Protein AF-A0A251YAV4-F1 (afdb_monomer_lite)

Radius of gyration: 19.39 Å; chains: 1; bounding box: 43×72×37 Å

Foldseek 3Di:
DDDPDPDDPPPPPPPPPPPPPFLFDDPLDDDQVLAFLQGWKWAFPAPPDPDGIKTKGAAPDPPPQDRQKIKIADLDQDQDDDPDPDPDGDNIDIHGADDPRGGIVVSVCCVRRVIRMDRDQVNLVVRLVVSLVSQQVVLVPDDPVRQVVQCVVQVDRRQRPSVQSNDGRNDHHDD

Secondary structure (DSSP, 8-state):
------PPP--------------B--TTSPPGGGS-SSEEEEEE--TT-S--EEEEEE-S--TTT-TTEEEEE-SSS----SS-TT----SS-EEE---TTB--HHHHHHHHHTEEEE-SHHHHHHHHHHHHHHHHHHHHHS-HHHHHHHHHHSSSSS-TGGGGT-S-TTPPPP-

pLDDT: mean 72.17, std 20.24, range [29.22, 97.88]

Sequence (175 aa):
MMRLWRRRPRIHVEVEPYALRSFLRNPAVPPYEDWLPAGIAGRIRLPGYPHPFVMARRMYGDDELGPDAYRLMLPEHELRYGDGEDEWMVSMPESSCQPGPEGSLVDVVTTALDVRWDASPEAWEEARAWFVRQSDRSWERLTRWERLSFGSISGRQRKGSVAFFDVGPFEEPFA

Structure (mmCIF, N/CA/C/O backbone):
data_AF-A0A251YAV4-F1
#
_entry.id   AF-A0A251YAV4-F1
#
loop_
_atom_site.group_PDB
_atom_site.id
_atom_site.type_symbol
_atom_site.label_atom_id
_atom_site.label_alt_id
_atom_site.label_comp_id
_atom_site.label_asym_id
_atom_site.label_entity_id
_atom_site.label_seq_id
_atom_site.pdbx_PDB_ins_code
_atom_site.Cartn_x
_atom_site.Cartn_y
_atom_site.Cartn_z
_atom_site.occupancy
_atom_site.B_iso_or_equiv
_atom_site.auth_seq_id
_atom_site.auth_comp_id
_atom_site.auth_asym_id
_atom_site.auth_atom_id
_atom_site.pdbx_PDB_model_num
ATOM 1 N N . MET A 1 1 ? 22.373 -57.425 -3.566 1.00 38.25 1 MET A N 1
ATOM 2 C CA . MET A 1 1 ? 20.952 -57.188 -3.228 1.00 38.25 1 MET A CA 1
ATOM 3 C C . MET A 1 1 ? 20.709 -55.674 -3.243 1.00 38.25 1 MET A C 1
ATOM 5 O O . MET A 1 1 ? 20.975 -55.008 -2.253 1.00 38.25 1 MET A O 1
ATOM 9 N N . MET A 1 2 ? 20.338 -55.106 -4.398 1.00 35.66 2 MET A N 1
ATOM 10 C CA . MET A 1 2 ? 20.068 -53.666 -4.554 1.00 35.66 2 MET A CA 1
ATOM 11 C C . MET A 1 2 ? 18.639 -53.372 -4.088 1.00 35.66 2 MET A C 1
ATOM 13 O O . MET A 1 2 ? 17.686 -53.917 -4.641 1.00 35.66 2 MET A O 1
ATOM 17 N N . ARG A 1 3 ? 18.478 -52.533 -3.058 1.00 39.59 3 ARG A N 1
ATOM 18 C CA . ARG A 1 3 ? 17.161 -52.037 -2.639 1.00 39.59 3 ARG A CA 1
ATOM 19 C C . ARG A 1 3 ? 16.674 -51.024 -3.675 1.00 39.59 3 ARG A C 1
ATOM 21 O O . ARG A 1 3 ? 17.207 -49.923 -3.767 1.00 39.59 3 ARG A O 1
ATOM 28 N N . LEU A 1 4 ? 15.672 -51.425 -4.456 1.00 41.34 4 LEU A N 1
ATOM 29 C CA . LEU A 1 4 ? 14.875 -50.543 -5.304 1.00 41.34 4 LEU A CA 1
ATOM 30 C C . LEU A 1 4 ? 14.294 -49.419 -4.442 1.00 41.34 4 LEU A C 1
ATOM 32 O O . LEU A 1 4 ? 13.457 -49.655 -3.569 1.00 41.34 4 LEU A O 1
ATOM 36 N N . TRP A 1 5 ? 14.758 -48.197 -4.687 1.00 38.50 5 TRP A N 1
ATOM 37 C CA . TRP A 1 5 ? 14.144 -46.988 -4.163 1.00 38.50 5 TRP A CA 1
ATOM 38 C C . TRP A 1 5 ? 12.704 -46.946 -4.673 1.00 38.50 5 TRP A C 1
ATOM 40 O O . TRP A 1 5 ? 12.468 -46.789 -5.872 1.00 38.50 5 TRP A O 1
ATOM 50 N N . ARG A 1 6 ? 11.730 -47.130 -3.776 1.00 41.44 6 ARG A N 1
ATOM 51 C CA . ARG A 1 6 ? 10.321 -46.893 -4.096 1.00 41.44 6 ARG A CA 1
ATOM 52 C C . ARG A 1 6 ? 10.194 -45.425 -4.501 1.00 41.44 6 ARG A C 1
ATOM 54 O O . ARG A 1 6 ? 10.296 -44.543 -3.651 1.00 41.44 6 ARG A O 1
ATOM 61 N N . ARG A 1 7 ? 10.010 -45.164 -5.801 1.00 42.16 7 ARG A N 1
ATOM 62 C CA . ARG A 1 7 ? 9.599 -43.850 -6.307 1.00 42.16 7 ARG A CA 1
ATOM 63 C C . ARG A 1 7 ? 8.339 -43.451 -5.540 1.00 42.16 7 ARG A C 1
ATOM 65 O O . ARG A 1 7 ? 7.349 -44.180 -5.587 1.00 42.16 7 ARG A O 1
ATOM 72 N N . ARG A 1 8 ? 8.392 -42.333 -4.808 1.00 35.25 8 ARG A N 1
ATOM 73 C CA . ARG A 1 8 ? 7.179 -41.715 -4.261 1.00 35.25 8 ARG A CA 1
ATOM 74 C C . ARG A 1 8 ? 6.210 -41.476 -5.429 1.00 35.25 8 ARG A C 1
ATOM 76 O O . ARG A 1 8 ? 6.686 -41.105 -6.508 1.00 35.25 8 ARG A O 1
ATOM 83 N N . PRO A 1 9 ? 4.899 -41.708 -5.257 1.00 33.09 9 PRO A N 1
ATOM 84 C CA . PRO A 1 9 ? 3.924 -41.355 -6.278 1.00 33.09 9 PRO A CA 1
ATOM 85 C C . PRO A 1 9 ? 4.118 -39.884 -6.641 1.00 33.09 9 PRO A C 1
ATOM 87 O O . PRO A 1 9 ? 4.306 -39.054 -5.748 1.00 33.09 9 PRO A O 1
ATOM 90 N N . ARG A 1 10 ? 4.107 -39.558 -7.937 1.00 37.19 10 ARG A N 1
ATOM 91 C CA . ARG A 1 10 ? 3.925 -38.167 -8.351 1.00 37.19 10 ARG A CA 1
ATOM 92 C C . ARG A 1 10 ? 2.551 -37.766 -7.835 1.00 37.19 10 ARG A C 1
ATOM 94 O O . ARG A 1 10 ? 1.549 -38.263 -8.338 1.00 37.19 10 ARG A O 1
ATOM 101 N N . ILE A 1 11 ? 2.522 -36.935 -6.801 1.00 32.69 11 ILE A N 1
ATOM 102 C CA . ILE A 1 11 ? 1.314 -36.210 -6.440 1.00 32.69 11 ILE A CA 1
ATOM 103 C C . ILE A 1 11 ? 1.080 -35.288 -7.633 1.00 32.69 11 ILE A C 1
ATOM 105 O O . ILE A 1 11 ? 1.848 -34.351 -7.851 1.00 32.69 11 ILE A O 1
ATOM 109 N N . HIS A 1 12 ? 0.098 -35.622 -8.466 1.00 29.22 12 HIS A N 1
ATOM 110 C CA . HIS A 1 12 ? -0.512 -34.616 -9.314 1.00 29.22 12 HIS A CA 1
ATOM 111 C C . HIS A 1 12 ? -1.176 -33.649 -8.346 1.00 29.22 12 HIS A C 1
ATOM 113 O O . HIS A 1 12 ? -2.213 -33.958 -7.768 1.00 29.22 12 HIS A O 1
ATOM 119 N N . VAL A 1 13 ? -0.508 -32.528 -8.090 1.00 36.81 13 VAL A N 1
ATOM 120 C CA . VAL A 1 13 ? -1.186 -31.368 -7.535 1.00 36.81 13 VAL A CA 1
ATOM 121 C C . VAL A 1 13 ? -2.044 -30.873 -8.690 1.00 36.81 13 VAL A C 1
ATOM 123 O O . VAL A 1 13 ? -1.568 -30.150 -9.563 1.00 36.81 13 VAL A O 1
ATOM 126 N N . GLU A 1 14 ? -3.280 -31.361 -8.765 1.00 35.28 14 GLU A N 1
ATOM 127 C CA . GLU A 1 14 ? -4.336 -30.546 -9.343 1.00 35.28 14 GLU A CA 1
ATOM 128 C C . GLU A 1 14 ? -4.386 -29.315 -8.447 1.00 35.28 14 GLU A C 1
ATOM 130 O O . GLU A 1 14 ? -4.906 -29.349 -7.334 1.00 35.28 14 GLU A O 1
ATOM 135 N N . VAL A 1 15 ? -3.711 -28.253 -8.885 1.00 40.09 15 VAL A N 1
ATOM 136 C CA . VAL A 1 15 ? -4.020 -26.921 -8.394 1.00 40.09 15 VAL A CA 1
ATOM 137 C C . VAL A 1 15 ? -5.432 -26.704 -8.907 1.00 40.09 15 VAL A C 1
ATOM 139 O O . VAL A 1 15 ? -5.613 -26.313 -10.059 1.00 40.09 15 VAL A O 1
ATOM 142 N N . GLU A 1 16 ? -6.442 -27.060 -8.109 1.00 35.78 16 GLU A N 1
ATOM 143 C CA . GLU A 1 16 ? -7.743 -26.443 -8.307 1.00 35.78 16 GLU A CA 1
ATOM 144 C C . GLU A 1 16 ? -7.447 -24.942 -8.356 1.00 35.78 16 GLU A C 1
ATOM 146 O O . GLU A 1 16 ? -6.808 -24.434 -7.425 1.00 35.78 16 GLU A O 1
ATOM 151 N N . PRO A 1 17 ? -7.765 -24.243 -9.462 1.00 40.62 17 PRO A N 1
ATOM 152 C CA . PRO A 1 17 ? -7.580 -22.807 -9.502 1.00 40.62 17 PRO A CA 1
ATOM 153 C C . PRO A 1 17 ? -8.376 -22.290 -8.319 1.00 40.62 17 PRO A C 1
ATOM 155 O O . PRO A 1 17 ? -9.585 -22.525 -8.273 1.00 40.62 17 PRO A O 1
ATOM 158 N N . TYR A 1 18 ? -7.663 -21.724 -7.337 1.00 41.06 18 TYR A N 1
ATOM 159 C CA . TYR A 1 18 ? -8.210 -21.163 -6.109 1.00 41.06 18 TYR A CA 1
ATOM 160 C C . TYR A 1 18 ? -9.615 -20.666 -6.395 1.00 41.06 18 TYR A C 1
ATOM 162 O O . TYR A 1 18 ? -9.773 -19.767 -7.226 1.00 41.06 18 TYR A O 1
ATOM 170 N N . ALA A 1 19 ? -10.620 -21.344 -5.823 1.00 40.25 19 ALA A N 1
ATOM 171 C CA . ALA A 1 19 ? -12.011 -21.065 -6.131 1.00 40.25 19 ALA A CA 1
ATOM 172 C C . ALA A 1 19 ? -12.192 -19.553 -6.092 1.00 40.25 19 ALA A C 1
ATOM 174 O O . ALA A 1 19 ? -11.817 -18.929 -5.101 1.00 40.25 19 ALA A O 1
ATOM 175 N N . LEU A 1 20 ? -12.682 -19.016 -7.209 1.00 42.62 20 LEU A N 1
ATOM 176 C CA . LEU A 1 20 ? -12.821 -17.614 -7.574 1.00 42.62 20 LEU A CA 1
ATOM 177 C C . LEU A 1 20 ? -13.692 -16.844 -6.554 1.00 42.62 20 LEU A C 1
ATOM 179 O O . LEU A 1 20 ? -14.726 -16.278 -6.886 1.00 42.62 20 LEU A O 1
ATOM 183 N N . ARG A 1 21 ? -13.272 -16.766 -5.288 1.00 44.88 21 ARG A N 1
ATOM 184 C CA . ARG A 1 21 ? -13.397 -15.551 -4.492 1.00 44.88 21 ARG A CA 1
ATOM 185 C C . ARG A 1 21 ? -12.388 -14.593 -5.105 1.00 44.88 21 ARG A C 1
ATOM 187 O O . ARG A 1 21 ? -11.359 -14.299 -4.505 1.00 44.88 21 ARG A O 1
ATOM 194 N N . SER A 1 22 ? -12.652 -14.220 -6.359 1.00 55.31 22 SER A N 1
ATOM 195 C CA . SER A 1 22 ? -11.955 -13.171 -7.080 1.00 55.31 22 SER A CA 1
ATOM 196 C C . SER A 1 22 ? -11.813 -12.046 -6.084 1.00 55.31 22 SER A C 1
ATOM 198 O O . SER A 1 22 ? -12.807 -11.696 -5.440 1.00 55.31 22 SER A O 1
ATOM 200 N N . PHE A 1 23 ? -10.594 -11.554 -5.878 1.00 69.19 23 PHE A N 1
ATOM 201 C CA . PHE A 1 23 ? -10.394 -10.361 -5.074 1.00 69.19 23 PHE A CA 1
ATOM 202 C C . PHE A 1 23 ? -11.415 -9.348 -5.580 1.00 69.19 23 PHE A C 1
ATOM 204 O O . PHE A 1 23 ? -11.407 -9.023 -6.760 1.00 69.19 23 PHE A O 1
ATOM 211 N N . LEU A 1 24 ? -12.411 -9.003 -4.770 1.00 81.38 24 LEU A N 1
ATOM 212 C CA . LEU A 1 24 ? -13.429 -8.070 -5.221 1.00 81.38 24 LEU A CA 1
ATOM 213 C C . LEU A 1 24 ? -12.819 -6.689 -5.105 1.00 81.38 24 LEU A C 1
ATOM 215 O O . LEU A 1 24 ? -12.179 -6.381 -4.094 1.00 81.38 24 LEU A O 1
ATOM 219 N N . ARG A 1 25 ? -13.035 -5.858 -6.124 1.00 88.50 25 ARG A N 1
ATOM 220 C CA . ARG A 1 25 ? -12.620 -4.462 -6.069 1.00 88.50 25 ARG A CA 1
ATOM 221 C C . ARG A 1 25 ? -13.161 -3.813 -4.794 1.00 88.50 25 ARG A C 1
ATOM 223 O O . ARG A 1 25 ? -14.372 -3.793 -4.564 1.00 88.50 25 ARG A O 1
ATOM 230 N N . ASN A 1 26 ? -12.271 -3.262 -3.976 1.00 90.12 26 ASN A N 1
ATOM 231 C CA . ASN A 1 26 ? -12.634 -2.527 -2.780 1.00 90.12 26 ASN A CA 1
ATOM 232 C C . ASN A 1 26 ? -12.695 -1.028 -3.125 1.00 90.12 26 ASN A C 1
ATOM 234 O O . ASN A 1 26 ? -11.660 -0.423 -3.413 1.00 90.12 26 ASN A O 1
ATOM 238 N N . PRO A 1 27 ? -13.879 -0.389 -3.070 1.00 92.00 27 PRO A N 1
ATOM 239 C CA . PRO A 1 27 ? -14.028 1.021 -3.431 1.00 92.00 27 PRO A CA 1
ATOM 240 C C . PRO A 1 27 ? -13.305 1.981 -2.472 1.00 92.00 27 PRO A C 1
ATOM 242 O O . PRO A 1 27 ? -13.204 3.168 -2.769 1.00 92.00 27 PRO A O 1
ATOM 245 N N . ALA A 1 28 ? -12.811 1.500 -1.325 1.00 93.75 28 ALA A N 1
ATOM 246 C CA . ALA A 1 28 ? -11.980 2.290 -0.422 1.00 93.75 28 ALA A CA 1
ATOM 247 C C . ALA A 1 28 ? -10.548 2.497 -0.944 1.00 93.75 28 ALA A C 1
ATOM 249 O O . ALA A 1 28 ? -9.849 3.375 -0.439 1.00 93.75 28 ALA A O 1
ATOM 250 N N . VAL A 1 29 ? -10.101 1.711 -1.930 1.00 94.06 29 VAL A N 1
ATOM 251 C CA . VAL A 1 29 ? -8.840 1.947 -2.639 1.00 94.06 29 VAL A CA 1
ATOM 252 C C . VAL A 1 29 ? -9.099 2.983 -3.736 1.00 94.06 29 VAL A C 1
ATOM 254 O O . VAL A 1 29 ? -9.888 2.705 -4.643 1.00 94.06 29 VAL A O 1
ATOM 257 N N . PRO A 1 30 ? -8.429 4.147 -3.721 1.00 93.56 30 PRO A N 1
ATOM 258 C CA . PRO A 1 30 ? -8.560 5.124 -4.792 1.00 93.56 30 PRO A CA 1
ATOM 259 C C . PRO A 1 30 ? -8.206 4.523 -6.161 1.00 93.56 30 PRO A C 1
ATOM 261 O O . PRO A 1 30 ? -7.355 3.624 -6.225 1.00 93.56 30 PRO A O 1
ATOM 264 N N . PRO A 1 31 ? -8.844 4.989 -7.248 1.00 90.56 31 PRO A N 1
ATOM 265 C CA . PRO A 1 31 ? -8.429 4.673 -8.612 1.00 90.56 31 PRO A CA 1
ATOM 266 C C . PRO A 1 31 ? -6.927 4.893 -8.820 1.00 90.56 31 PRO A C 1
ATOM 268 O O . PRO A 1 31 ? -6.324 5.753 -8.175 1.00 90.56 31 PRO A O 1
ATOM 271 N N . TYR A 1 32 ? -6.313 4.105 -9.703 1.00 88.94 32 TYR A N 1
ATOM 272 C CA . TYR A 1 32 ? -4.862 4.139 -9.910 1.00 88.94 32 TYR A CA 1
ATOM 273 C C . TYR A 1 32 ? -4.381 5.523 -10.362 1.00 88.94 32 TYR A C 1
ATOM 275 O O . TYR A 1 32 ? -3.320 5.976 -9.935 1.00 88.94 32 TYR A O 1
ATOM 283 N N . GLU A 1 33 ? -5.179 6.218 -11.174 1.00 90.88 33 GLU A N 1
ATOM 284 C CA . GLU A 1 33 ? -4.942 7.579 -11.658 1.00 90.88 33 GLU A CA 1
ATOM 285 C C . GLU A 1 33 ? -4.845 8.631 -10.543 1.00 90.88 33 GLU A C 1
ATOM 287 O O . GLU A 1 33 ? -4.152 9.632 -10.722 1.00 90.88 33 GLU A O 1
ATOM 292 N N . ASP A 1 34 ? -5.457 8.377 -9.384 1.00 93.56 34 ASP A N 1
ATOM 293 C CA . ASP A 1 34 ? -5.469 9.301 -8.246 1.00 93.56 34 ASP A CA 1
ATOM 294 C C . ASP A 1 34 ? -4.246 9.130 -7.331 1.00 93.56 34 ASP A C 1
ATOM 296 O O . ASP A 1 34 ? -4.061 9.892 -6.380 1.00 93.56 34 ASP A O 1
ATOM 300 N N . TRP A 1 35 ? -3.400 8.125 -7.578 1.00 94.12 35 TRP A N 1
ATOM 301 C CA . TRP A 1 35 ? -2.191 7.910 -6.783 1.00 94.12 35 TRP A CA 1
ATOM 302 C C . TRP A 1 35 ? -1.107 8.928 -7.160 1.00 94.12 35 TRP A C 1
ATOM 304 O O . TRP A 1 35 ? -1.020 9.394 -8.302 1.00 94.12 35 TRP A O 1
ATOM 314 N N . LEU A 1 36 ? -0.215 9.219 -6.210 1.00 94.81 36 LEU A N 1
ATOM 315 C CA . LEU A 1 36 ? 0.986 10.012 -6.468 1.00 94.81 36 LEU A CA 1
ATOM 316 C C . LEU A 1 36 ? 1.889 9.299 -7.493 1.00 94.81 36 LEU A C 1
ATOM 318 O O . LEU A 1 36 ? 1.789 8.078 -7.653 1.00 94.81 36 LEU A O 1
ATOM 322 N N . PRO A 1 37 ? 2.826 10.013 -8.150 1.00 91.69 37 PRO A N 1
ATOM 323 C CA . PRO A 1 37 ? 3.805 9.385 -9.039 1.00 91.69 37 PRO A CA 1
ATOM 324 C C . PRO A 1 37 ? 4.563 8.228 -8.384 1.00 91.69 37 PRO A C 1
ATOM 326 O O . PRO A 1 37 ? 4.737 7.185 -9.013 1.00 91.69 37 PRO A O 1
ATOM 329 N N . ALA A 1 38 ? 4.939 8.376 -7.109 1.00 90.69 38 ALA A N 1
ATOM 330 C CA . ALA A 1 38 ? 5.538 7.287 -6.352 1.00 90.69 38 ALA A CA 1
ATOM 331 C C . ALA A 1 38 ? 4.506 6.187 -6.042 1.00 90.69 38 ALA A C 1
ATOM 333 O O . ALA A 1 38 ? 4.781 5.007 -6.240 1.00 90.69 38 ALA A O 1
ATOM 334 N N . GLY A 1 39 ? 3.296 6.545 -5.614 1.00 93.94 39 GLY A N 1
ATOM 335 C CA . GLY A 1 39 ? 2.213 5.601 -5.356 1.00 93.94 39 GLY A CA 1
AT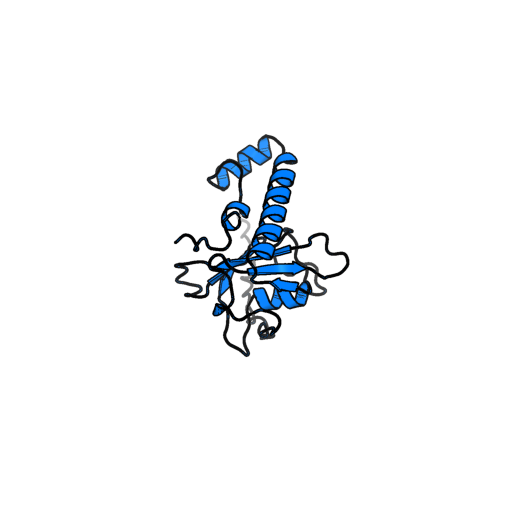OM 336 C C . GLY A 1 39 ? 1.232 6.111 -4.305 1.00 93.94 39 GLY A C 1
ATOM 337 O O . GLY A 1 39 ? 0.813 7.264 -4.352 1.00 93.94 39 GLY A O 1
ATOM 338 N N . ILE A 1 40 ? 0.838 5.266 -3.356 1.00 96.31 40 ILE A N 1
ATOM 339 C CA . ILE A 1 40 ? -0.131 5.626 -2.315 1.00 96.31 40 ILE A CA 1
ATOM 340 C C . ILE A 1 40 ? 0.270 5.073 -0.945 1.00 96.31 40 ILE A C 1
ATOM 342 O O . ILE A 1 40 ? 0.872 4.002 -0.836 1.00 96.31 40 ILE A O 1
ATOM 346 N N . ALA A 1 41 ? -0.072 5.807 0.112 1.00 95.94 41 ALA A N 1
ATOM 347 C CA . ALA A 1 41 ? 0.114 5.379 1.492 1.00 95.94 41 ALA A CA 1
ATOM 348 C C . ALA A 1 41 ? -1.234 5.053 2.142 1.00 95.94 41 ALA A C 1
ATOM 350 O O . ALA A 1 41 ? -2.268 5.627 1.809 1.00 95.94 41 ALA A O 1
ATOM 351 N N . GLY A 1 42 ? -1.227 4.121 3.088 1.00 95.50 42 GLY A N 1
ATOM 352 C CA . GLY A 1 42 ? -2.412 3.711 3.825 1.00 95.50 42 GLY A CA 1
ATOM 353 C C . GLY A 1 42 ? -2.133 3.629 5.316 1.00 95.50 42 GLY A C 1
ATOM 354 O O . GLY A 1 42 ? -1.098 3.112 5.735 1.00 95.50 42 GLY A O 1
ATOM 355 N N . ARG A 1 43 ? -3.066 4.127 6.130 1.00 94.75 43 ARG A N 1
ATOM 356 C CA . ARG A 1 43 ? -3.066 3.914 7.581 1.00 94.75 43 ARG A CA 1
ATOM 357 C C . ARG A 1 43 ? -3.851 2.657 7.916 1.00 94.75 43 ARG A C 1
ATOM 359 O O . ARG A 1 43 ? -5.021 2.554 7.558 1.00 94.75 43 ARG A O 1
ATOM 366 N N . ILE A 1 44 ? -3.223 1.750 8.648 1.00 89.50 44 ILE A N 1
ATOM 367 C CA . ILE A 1 44 ? -3.850 0.530 9.156 1.00 89.50 44 ILE A CA 1
ATOM 368 C C . ILE A 1 44 ? -4.683 0.893 10.386 1.00 89.50 44 ILE A C 1
ATOM 370 O O . ILE A 1 44 ? -4.188 1.555 11.302 1.00 89.50 44 ILE A O 1
ATOM 374 N N . ARG A 1 45 ? -5.955 0.486 10.401 1.00 89.69 45 ARG A N 1
ATOM 375 C CA . ARG A 1 45 ? -6.877 0.752 11.517 1.00 89.69 45 ARG A CA 1
ATOM 376 C C . ARG A 1 45 ? -7.282 -0.502 12.281 1.00 89.69 45 ARG A C 1
ATOM 378 O O . ARG A 1 45 ? -7.930 -0.365 13.319 1.00 89.69 45 ARG A O 1
ATOM 385 N N . LEU A 1 46 ? -6.859 -1.683 11.823 1.00 83.06 46 LEU A N 1
ATOM 386 C CA . LEU A 1 46 ? -7.091 -2.954 12.501 1.00 83.06 46 LEU A CA 1
ATOM 387 C C . LEU A 1 46 ? -6.619 -2.890 13.971 1.00 83.06 46 LEU A C 1
ATOM 389 O O . LEU A 1 46 ? -5.418 -2.747 14.230 1.00 83.06 46 LEU A O 1
ATOM 393 N N . PRO A 1 47 ? -7.534 -2.997 14.955 1.00 77.56 47 PRO A N 1
ATOM 394 C CA . PRO A 1 47 ? -7.170 -2.931 16.364 1.00 77.56 47 PRO A CA 1
ATOM 395 C C . PRO A 1 47 ? -6.193 -4.040 16.756 1.00 77.56 47 PRO A C 1
ATOM 397 O O . PRO A 1 47 ? -6.385 -5.202 16.414 1.00 77.56 47 PRO A O 1
ATOM 400 N N . GLY A 1 48 ? -5.154 -3.684 17.513 1.00 72.50 48 GLY A N 1
ATOM 401 C CA . GLY A 1 48 ? -4.137 -4.636 17.967 1.00 72.50 48 GLY A CA 1
ATOM 402 C C . GLY A 1 48 ? -3.070 -4.979 16.925 1.00 72.50 48 GLY A C 1
ATOM 403 O O . GLY A 1 48 ? -2.103 -5.649 17.282 1.00 72.50 48 GLY A O 1
ATOM 404 N N . TYR A 1 49 ? -3.183 -4.489 15.685 1.00 74.94 49 TYR A N 1
ATOM 405 C CA . TYR A 1 49 ? -2.110 -4.632 14.707 1.00 74.94 49 TYR A CA 1
ATOM 406 C C . TYR A 1 49 ? -0.928 -3.719 15.091 1.00 74.94 49 TYR A C 1
ATOM 408 O O . TYR A 1 49 ? -1.130 -2.534 15.378 1.00 74.94 49 TYR A O 1
ATOM 416 N N . PRO A 1 50 ? 0.311 -4.238 15.138 1.00 69.31 50 PRO A N 1
ATOM 417 C CA . PRO A 1 50 ? 1.456 -3.522 15.711 1.00 69.31 50 PRO A CA 1
ATOM 418 C C . PRO A 1 50 ? 1.963 -2.374 14.832 1.00 69.31 50 PRO A C 1
ATOM 420 O O . PRO A 1 50 ? 2.763 -1.544 15.282 1.00 69.31 50 PRO A O 1
ATOM 423 N N . HIS A 1 51 ? 1.506 -2.307 13.582 1.00 77.88 51 HIS A N 1
ATOM 424 C CA . HIS A 1 51 ? 2.021 -1.372 12.603 1.00 77.88 51 HIS A CA 1
ATOM 425 C C . HIS A 1 51 ? 0.972 -0.403 12.062 1.00 77.88 51 HIS A C 1
ATOM 427 O O . HIS A 1 51 ? -0.122 -0.819 11.700 1.00 77.88 51 HIS A O 1
ATOM 433 N N . PRO A 1 52 ? 1.318 0.888 11.935 1.00 87.12 52 PRO A N 1
ATOM 434 C CA . PRO A 1 52 ? 0.364 1.913 11.543 1.00 87.12 52 PRO A CA 1
ATOM 435 C C . PRO A 1 52 ? 0.245 2.142 10.032 1.00 87.12 52 PRO A C 1
ATOM 437 O O . PRO A 1 52 ? -0.713 2.798 9.632 1.00 87.12 52 PRO A O 1
ATOM 440 N N . PHE A 1 53 ? 1.180 1.664 9.199 1.00 90.25 53 PHE A N 1
ATOM 441 C CA . PHE A 1 53 ? 1.242 2.045 7.781 1.00 90.25 53 PHE A CA 1
ATOM 442 C C . PHE A 1 53 ? 1.448 0.875 6.820 1.00 90.25 53 PHE A C 1
ATOM 444 O O . PHE A 1 53 ? 2.181 -0.063 7.113 1.00 90.25 53 PHE A O 1
ATOM 451 N N . VAL A 1 54 ? 0.868 1.014 5.631 1.00 90.31 54 VAL A N 1
ATOM 452 C CA . VAL A 1 54 ? 1.154 0.256 4.408 1.00 90.31 54 VAL A CA 1
ATOM 453 C C . VAL A 1 54 ? 1.452 1.255 3.288 1.00 90.31 54 VAL A C 1
ATOM 455 O O . VAL A 1 54 ? 0.965 2.386 3.318 1.00 90.31 54 VAL A O 1
ATOM 458 N N . MET A 1 55 ? 2.259 0.871 2.303 1.00 92.44 55 MET A N 1
ATOM 459 C CA . MET A 1 55 ? 2.481 1.675 1.095 1.00 92.44 55 MET A CA 1
ATOM 460 C C . MET A 1 55 ? 2.357 0.792 -0.143 1.00 92.44 55 MET A C 1
ATOM 462 O O . MET A 1 55 ? 2.744 -0.372 -0.104 1.00 92.44 55 MET A O 1
ATOM 466 N N . ALA A 1 56 ? 1.856 1.337 -1.245 1.00 92.75 56 ALA A N 1
ATOM 467 C CA . ALA A 1 56 ? 1.959 0.728 -2.566 1.00 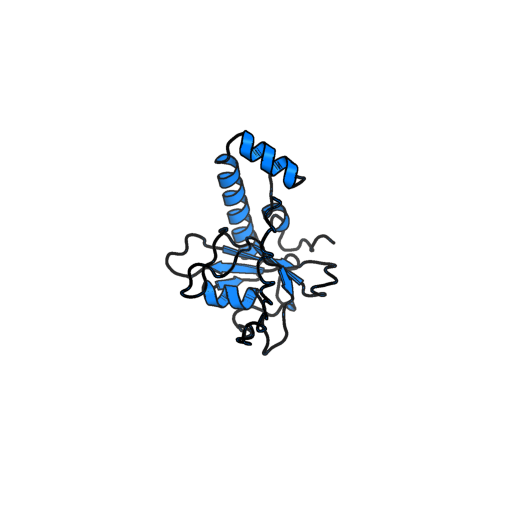92.75 56 ALA A CA 1
ATOM 468 C C . ALA A 1 56 ? 2.743 1.685 -3.460 1.00 92.75 56 ALA A C 1
ATOM 470 O O . ALA A 1 56 ? 2.401 2.863 -3.538 1.00 92.75 56 ALA A O 1
ATOM 471 N N . ARG A 1 57 ? 3.805 1.201 -4.108 1.00 90.75 57 ARG A N 1
ATOM 472 C CA . ARG A 1 57 ? 4.610 1.994 -5.043 1.00 90.75 57 ARG A CA 1
ATOM 473 C C . ARG A 1 57 ? 4.435 1.424 -6.441 1.00 90.75 57 ARG A C 1
ATOM 475 O O . ARG A 1 57 ? 4.483 0.207 -6.615 1.00 90.75 57 ARG A O 1
ATOM 482 N N . ARG A 1 58 ? 4.234 2.305 -7.417 1.00 89.00 58 ARG A N 1
ATOM 483 C CA . ARG A 1 58 ? 4.118 1.927 -8.828 1.00 89.00 58 ARG A CA 1
ATOM 484 C C . ARG A 1 58 ? 5.425 1.286 -9.314 1.00 89.00 58 ARG A C 1
ATOM 486 O O . ARG A 1 58 ? 6.505 1.634 -8.832 1.00 89.00 58 ARG A O 1
ATOM 493 N N . MET A 1 59 ? 5.317 0.357 -10.255 1.00 84.69 59 MET A N 1
ATOM 494 C CA . MET A 1 59 ? 6.443 -0.245 -10.972 1.00 84.69 59 MET A CA 1
ATOM 495 C C . MET A 1 59 ? 6.345 0.141 -12.447 1.00 84.69 59 MET A C 1
ATOM 497 O O . MET A 1 59 ? 5.244 0.260 -12.975 1.00 84.69 59 MET A O 1
ATOM 501 N N . TYR A 1 60 ? 7.484 0.362 -13.102 1.00 70.81 60 TYR A N 1
ATOM 502 C CA . TYR A 1 60 ? 7.534 0.549 -14.551 1.00 70.81 60 TYR A CA 1
ATOM 503 C C . TYR A 1 60 ? 8.181 -0.673 -15.197 1.00 70.81 60 TYR A C 1
ATOM 505 O O . TYR A 1 60 ? 9.097 -1.248 -14.619 1.00 70.81 60 TYR A O 1
ATOM 513 N N . GLY A 1 61 ? 7.730 -1.035 -16.400 1.00 61.41 61 GLY A N 1
ATOM 514 C CA . GLY A 1 61 ? 8.414 -2.036 -17.229 1.00 61.41 61 GLY A CA 1
ATOM 515 C C . GLY A 1 61 ? 8.279 -3.486 -16.763 1.00 61.41 61 GLY A C 1
ATOM 516 O O . GLY A 1 61 ? 9.071 -4.324 -17.184 1.00 61.41 61 GLY A O 1
ATOM 517 N N . ASP A 1 62 ? 7.296 -3.796 -15.914 1.00 70.56 62 ASP A N 1
ATOM 518 C CA . ASP A 1 62 ? 6.940 -5.185 -15.630 1.00 70.56 62 ASP A CA 1
ATOM 519 C C . ASP A 1 62 ? 6.031 -5.711 -16.750 1.00 70.56 62 ASP A C 1
ATOM 521 O O . ASP A 1 62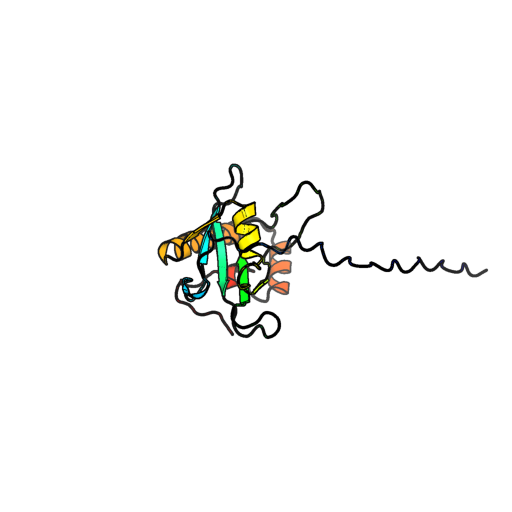 ? 4.810 -5.546 -16.721 1.00 70.56 62 ASP A O 1
ATOM 525 N N . ASP A 1 63 ? 6.650 -6.294 -17.779 1.00 65.75 63 ASP A N 1
ATOM 526 C CA . ASP A 1 63 ? 5.945 -6.838 -18.945 1.00 65.75 63 ASP A CA 1
ATOM 527 C C . ASP A 1 63 ? 4.986 -7.990 -18.581 1.00 65.75 63 ASP A C 1
ATOM 529 O O . ASP A 1 63 ? 4.064 -8.280 -19.346 1.00 65.75 63 ASP A O 1
ATOM 533 N N . GLU A 1 64 ? 5.179 -8.650 -17.431 1.00 77.81 64 GLU A N 1
ATOM 534 C CA . GLU A 1 64 ? 4.317 -9.745 -16.972 1.00 77.81 64 GLU A CA 1
ATOM 535 C C . GLU A 1 64 ? 3.058 -9.223 -16.267 1.00 77.81 64 GLU A C 1
ATOM 537 O O . GLU A 1 64 ? 1.972 -9.775 -16.464 1.00 77.81 64 GLU A O 1
ATOM 542 N N . LEU A 1 65 ? 3.183 -8.156 -15.469 1.00 79.12 65 LEU A N 1
ATOM 543 C CA . LEU A 1 65 ? 2.072 -7.583 -14.701 1.00 79.12 65 LEU A CA 1
ATOM 544 C C . LEU A 1 65 ? 1.323 -6.465 -15.436 1.00 79.12 65 LEU A C 1
ATOM 546 O O . LEU A 1 65 ? 0.130 -6.284 -15.188 1.00 79.12 65 LEU A O 1
ATOM 550 N N . GLY A 1 66 ? 1.982 -5.758 -16.354 1.00 79.12 66 GLY A N 1
ATOM 551 C CA . GLY A 1 66 ? 1.391 -4.686 -17.150 1.00 79.12 66 GLY A CA 1
ATOM 552 C C . GLY A 1 66 ? 1.645 -3.269 -16.609 1.00 79.12 66 GLY A C 1
ATOM 553 O O . GLY A 1 66 ? 2.375 -3.065 -15.638 1.00 79.12 66 GLY A O 1
ATOM 554 N N . PRO A 1 67 ? 1.067 -2.242 -17.262 1.00 78.81 67 PRO A N 1
ATOM 555 C CA . PRO A 1 67 ? 1.409 -0.833 -17.032 1.00 78.81 67 PRO A CA 1
ATOM 556 C C . PRO A 1 67 ? 0.944 -0.263 -15.683 1.00 78.81 67 PRO A C 1
ATOM 558 O O . PRO A 1 67 ? 1.396 0.805 -15.280 1.00 78.81 67 PRO A O 1
ATOM 561 N N . ASP A 1 68 ? 0.038 -0.945 -14.992 1.00 84.81 68 ASP A N 1
ATOM 562 C CA . ASP A 1 68 ? -0.508 -0.586 -13.683 1.00 84.81 68 ASP A CA 1
ATOM 563 C C . ASP A 1 68 ? 0.045 -1.475 -12.557 1.00 84.81 68 ASP A C 1
ATOM 565 O O . ASP A 1 68 ? -0.535 -1.579 -11.470 1.00 84.81 68 ASP A O 1
ATOM 569 N N . ALA A 1 69 ? 1.194 -2.103 -12.811 1.00 88.81 69 ALA A N 1
ATOM 570 C CA . ALA A 1 69 ? 1.930 -2.864 -11.824 1.00 88.81 69 ALA A CA 1
ATOM 571 C C . ALA A 1 69 ? 2.340 -1.995 -10.625 1.00 88.81 69 ALA A C 1
ATOM 573 O O . ALA A 1 69 ? 2.733 -0.825 -10.733 1.00 88.81 69 ALA A O 1
ATOM 574 N N . TYR A 1 70 ? 2.276 -2.599 -9.446 1.00 89.25 70 TYR A N 1
ATOM 575 C CA . TYR A 1 70 ? 2.716 -2.013 -8.196 1.00 89.25 70 TYR A CA 1
ATOM 576 C C . TYR A 1 70 ? 3.310 -3.082 -7.277 1.00 89.25 70 TYR A C 1
ATOM 578 O O . TYR A 1 70 ? 3.019 -4.276 -7.373 1.00 89.25 70 TYR A O 1
ATOM 586 N N . ARG A 1 71 ? 4.103 -2.617 -6.313 1.00 88.31 71 ARG A N 1
ATOM 587 C CA . ARG A 1 71 ? 4.604 -3.414 -5.194 1.00 88.31 71 ARG A CA 1
ATOM 588 C C . ARG A 1 71 ? 4.045 -2.872 -3.885 1.00 88.31 71 ARG A C 1
ATOM 590 O O . ARG A 1 71 ? 4.062 -1.660 -3.658 1.00 88.31 71 ARG A O 1
ATOM 597 N N . LEU A 1 72 ? 3.582 -3.759 -3.010 1.00 87.81 72 LEU A N 1
ATOM 598 C CA . LEU A 1 72 ? 3.136 -3.414 -1.658 1.00 87.81 72 LEU A CA 1
ATOM 599 C C . LEU A 1 72 ? 4.293 -3.519 -0.667 1.00 87.81 72 LEU A C 1
ATOM 601 O O . LEU A 1 72 ? 5.024 -4.501 -0.666 1.00 87.81 72 LEU A O 1
ATOM 605 N N . MET A 1 73 ? 4.435 -2.530 0.208 1.00 83.50 73 MET A N 1
ATOM 606 C CA . MET A 1 73 ? 5.283 -2.597 1.392 1.00 83.50 73 MET A CA 1
ATOM 607 C C . MET A 1 73 ? 4.410 -2.906 2.597 1.00 83.50 73 MET A C 1
ATOM 609 O O . MET A 1 73 ? 3.662 -2.042 3.068 1.00 83.50 73 MET A O 1
ATOM 613 N N . LEU A 1 74 ? 4.539 -4.121 3.120 1.00 73.75 74 LEU A N 1
ATOM 614 C CA . LEU A 1 74 ? 3.935 -4.473 4.394 1.00 73.75 74 LEU A CA 1
ATOM 615 C C . LEU A 1 74 ? 4.909 -4.147 5.541 1.00 73.75 74 LEU A C 1
ATOM 617 O O . LEU A 1 74 ? 6.125 -4.296 5.394 1.00 73.75 74 LEU A O 1
ATOM 621 N N . PRO A 1 75 ? 4.396 -3.641 6.671 1.00 59.62 75 PRO A N 1
ATOM 622 C CA . PRO A 1 75 ? 5.217 -3.227 7.806 1.00 59.62 75 PRO A CA 1
ATOM 623 C C . PRO A 1 75 ? 5.775 -4.381 8.645 1.00 59.62 75 PRO A C 1
ATOM 625 O O . PRO A 1 75 ? 6.805 -4.199 9.293 1.00 59.62 75 PRO A O 1
ATOM 628 N N . GLU A 1 76 ? 5.154 -5.558 8.577 1.00 55.66 76 GLU A N 1
ATOM 629 C CA . GLU A 1 76 ? 5.663 -6.807 9.143 1.00 55.66 76 GLU A CA 1
ATOM 630 C C . GLU A 1 76 ? 5.891 -7.827 8.024 1.00 55.66 76 GLU A C 1
ATOM 632 O O . GLU A 1 76 ? 5.296 -7.753 6.949 1.00 55.66 76 GLU A O 1
ATOM 637 N N . HIS A 1 77 ? 6.724 -8.828 8.308 1.00 48.50 77 HIS A N 1
ATOM 638 C CA . HIS A 1 77 ? 6.839 -10.024 7.469 1.00 48.50 77 HIS A CA 1
ATOM 639 C C . HIS A 1 77 ? 5.572 -10.902 7.509 1.00 48.50 77 HIS A C 1
ATOM 641 O O . HIS A 1 77 ? 5.486 -11.862 6.748 1.00 48.50 77 HIS A O 1
ATOM 647 N N . GLU A 1 78 ? 4.616 -10.586 8.393 1.00 45.25 78 GLU A N 1
ATOM 648 C CA . GLU A 1 78 ? 3.427 -11.380 8.690 1.00 45.25 78 GLU A CA 1
ATOM 649 C C . GLU A 1 78 ? 2.142 -10.563 8.457 1.00 45.25 78 GLU A C 1
ATOM 651 O O . GLU A 1 78 ? 1.832 -9.601 9.163 1.00 45.25 78 GLU A O 1
ATOM 656 N N . LEU A 1 79 ? 1.358 -10.980 7.464 1.00 51.19 79 LEU A N 1
ATOM 657 C CA . LEU A 1 79 ? -0.047 -10.619 7.314 1.00 51.19 79 LEU A CA 1
ATOM 658 C C . LEU A 1 79 ? -0.848 -11.916 7.412 1.00 51.19 79 LEU A C 1
ATOM 660 O O . LEU A 1 79 ? -0.630 -12.813 6.608 1.00 51.19 79 LEU A O 1
ATOM 664 N N . ARG A 1 80 ? -1.766 -12.022 8.376 1.00 50.31 80 ARG A N 1
ATOM 665 C CA . ARG A 1 80 ? -2.646 -13.192 8.509 1.00 50.31 80 ARG A CA 1
ATOM 666 C C . ARG A 1 80 ? -4.039 -12.829 8.013 1.00 50.31 80 ARG A C 1
ATOM 668 O O . ARG A 1 80 ? -4.640 -11.887 8.528 1.00 50.31 80 ARG A O 1
ATOM 675 N N . TYR A 1 81 ? -4.541 -13.558 7.022 1.00 44.88 81 TYR A N 1
ATOM 676 C CA . TYR A 1 81 ? -5.906 -13.425 6.516 1.00 44.88 81 TYR A CA 1
ATOM 677 C C . TYR A 1 81 ? -6.511 -14.820 6.343 1.00 44.88 81 TYR A C 1
ATOM 679 O O . TYR A 1 81 ? -5.992 -15.596 5.551 1.00 44.88 81 TYR A O 1
ATOM 687 N N . GLY A 1 82 ? -7.585 -15.115 7.081 1.00 49.69 82 GLY A N 1
ATOM 688 C CA . GLY A 1 82 ? -8.174 -16.457 7.183 1.00 49.69 82 GLY A CA 1
ATOM 689 C C . GLY A 1 82 ? -7.979 -17.090 8.568 1.00 49.69 82 GLY A C 1
ATOM 690 O O . GLY A 1 82 ? -7.246 -16.562 9.402 1.00 49.69 82 GLY A O 1
ATOM 691 N N . ASP A 1 83 ? -8.663 -18.211 8.818 1.00 48.44 83 ASP A N 1
ATOM 692 C CA . ASP A 1 83 ? -8.605 -18.964 10.088 1.00 48.44 83 ASP A CA 1
ATOM 693 C C . ASP A 1 83 ? -7.525 -20.074 10.079 1.00 48.44 83 ASP A C 1
ATOM 695 O O . ASP A 1 83 ? -7.396 -20.828 11.045 1.00 48.44 83 ASP A O 1
ATOM 699 N N . GLY A 1 84 ? -6.779 -20.224 8.976 1.00 47.53 84 GLY A N 1
ATOM 700 C CA . GLY A 1 84 ? -5.796 -21.292 8.764 1.00 47.53 84 GLY A CA 1
ATOM 701 C C . GLY A 1 84 ? -4.365 -20.927 9.178 1.00 47.53 84 GLY A C 1
ATOM 702 O O . GLY A 1 84 ? -3.950 -19.776 9.083 1.00 47.53 84 GLY A O 1
ATOM 703 N N . GLU A 1 85 ? -3.587 -21.930 9.601 1.00 40.44 85 GLU A N 1
ATOM 704 C CA . GLU A 1 85 ? -2.193 -21.769 10.060 1.00 40.44 85 GLU A CA 1
ATOM 705 C C . GLU A 1 85 ? -1.174 -21.510 8.922 1.00 40.44 85 GLU A C 1
ATOM 707 O O . GLU A 1 85 ? -0.060 -21.080 9.210 1.00 40.44 85 GLU A O 1
ATOM 712 N N . ASP A 1 86 ? -1.552 -21.705 7.647 1.00 39.97 86 ASP A N 1
ATOM 713 C CA . ASP A 1 86 ? -0.631 -21.751 6.489 1.00 39.97 86 ASP A CA 1
ATOM 714 C C . ASP A 1 86 ? -0.930 -20.735 5.352 1.00 39.97 86 ASP A C 1
ATOM 716 O O . ASP A 1 86 ? -0.449 -20.890 4.226 1.00 39.97 86 ASP A O 1
ATOM 720 N N . GLU A 1 87 ? -1.715 -19.679 5.581 1.00 38.16 87 GLU A N 1
ATOM 721 C CA . GLU A 1 87 ? -2.160 -18.790 4.490 1.00 38.16 87 GLU A CA 1
ATOM 722 C C . GLU A 1 87 ? -1.271 -17.534 4.286 1.00 38.16 87 GLU A C 1
ATOM 724 O O . GLU A 1 87 ? -1.461 -16.494 4.908 1.00 38.16 87 GLU A O 1
ATOM 729 N N . TRP A 1 88 ? -0.354 -17.668 3.310 1.00 38.84 88 TRP A N 1
ATOM 730 C CA . TRP A 1 88 ? 0.390 -16.672 2.499 1.00 38.84 88 TRP A CA 1
ATOM 731 C C . TRP A 1 88 ? 1.625 -15.941 3.073 1.00 38.84 88 TRP A C 1
ATOM 733 O O . TRP A 1 88 ? 1.603 -15.270 4.098 1.00 38.84 88 TRP A O 1
ATOM 743 N N . MET A 1 89 ? 2.722 -16.019 2.299 1.00 41.88 89 MET A N 1
ATOM 744 C CA . MET A 1 89 ? 4.051 -15.451 2.569 1.00 41.88 8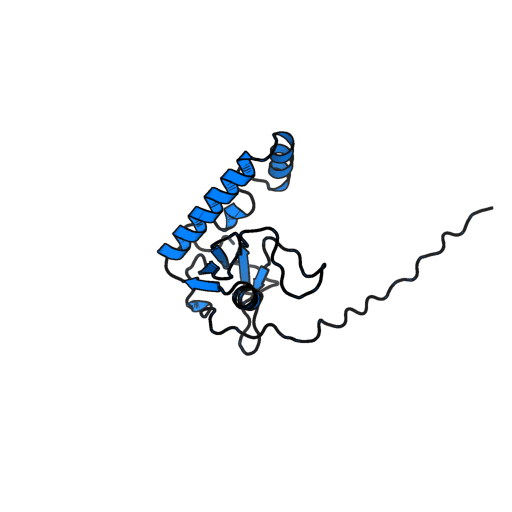9 MET A CA 1
ATOM 745 C C . MET A 1 89 ? 4.468 -14.456 1.471 1.00 41.88 89 MET A C 1
ATOM 747 O O . MET A 1 89 ? 4.896 -14.910 0.416 1.00 41.88 89 MET A O 1
ATOM 751 N N . VAL A 1 90 ? 4.450 -13.135 1.701 1.00 40.44 90 VAL A N 1
ATOM 752 C CA . VAL A 1 90 ? 5.356 -12.192 0.997 1.00 40.44 90 VAL A CA 1
ATOM 753 C C . VAL A 1 90 ? 5.519 -10.906 1.822 1.00 40.44 90 VAL A C 1
ATOM 755 O O . VAL A 1 90 ? 4.534 -10.281 2.197 1.00 40.44 90 VAL A O 1
ATOM 758 N N . SER A 1 91 ? 6.756 -10.456 2.054 1.00 51.09 91 SER A N 1
ATOM 759 C CA . SER A 1 91 ? 7.039 -9.127 2.635 1.00 51.09 91 SER A CA 1
ATOM 760 C C . SER A 1 91 ? 6.817 -7.973 1.647 1.00 51.09 91 SER A C 1
ATOM 762 O O . SER A 1 91 ? 6.731 -6.814 2.049 1.00 51.09 91 SER A O 1
ATOM 764 N N . MET A 1 92 ? 6.750 -8.295 0.354 1.00 59.25 92 MET A N 1
ATOM 765 C CA . MET A 1 92 ? 6.525 -7.375 -0.754 1.00 59.25 92 MET A CA 1
ATOM 766 C C . MET A 1 92 ? 5.796 -8.067 -1.911 1.00 59.25 92 MET A C 1
ATOM 768 O O . MET A 1 92 ? 6.447 -8.498 -2.863 1.00 59.25 92 MET A O 1
ATOM 772 N N . PRO A 1 93 ? 4.471 -8.239 -1.837 1.00 73.50 93 PRO A N 1
ATOM 773 C CA . PRO A 1 93 ? 3.740 -8.773 -2.969 1.00 73.50 93 PRO A CA 1
ATOM 774 C C . PRO A 1 93 ? 3.687 -7.760 -4.120 1.00 73.50 93 PRO A C 1
ATOM 776 O O . PRO A 1 93 ? 3.532 -6.553 -3.904 1.00 73.50 93 PRO A O 1
ATOM 779 N N . GLU A 1 94 ? 3.786 -8.280 -5.338 1.00 81.75 94 GLU A N 1
ATOM 780 C CA . GLU A 1 94 ? 3.615 -7.547 -6.591 1.00 81.75 94 GLU A CA 1
ATOM 781 C C . GLU A 1 94 ? 2.284 -7.940 -7.224 1.00 81.75 94 GLU A C 1
ATOM 783 O O . GLU A 1 94 ? 1.824 -9.075 -7.087 1.00 81.75 94 GLU A O 1
ATOM 788 N N . SER A 1 95 ? 1.627 -6.981 -7.861 1.00 85.12 95 SER A N 1
ATOM 789 C CA . SER A 1 95 ? 0.359 -7.178 -8.559 1.00 85.12 95 SER A CA 1
ATOM 790 C C . SER A 1 95 ? 0.143 -6.015 -9.518 1.00 85.12 95 SER A C 1
ATOM 792 O O . SER A 1 95 ? 0.719 -4.946 -9.336 1.00 85.12 95 SER A O 1
ATOM 794 N N . SER A 1 96 ? -0.735 -6.189 -10.495 1.00 86.06 96 SER A N 1
ATOM 795 C CA . SER A 1 96 ? -1.359 -5.084 -11.227 1.00 86.06 96 SER A CA 1
ATOM 796 C C . SER A 1 96 ? -2.709 -4.738 -10.631 1.00 86.06 96 SER A C 1
ATOM 798 O O . SER A 1 96 ? -3.345 -5.590 -9.995 1.00 86.06 96 SER A O 1
ATOM 800 N N . CYS A 1 97 ? -3.142 -3.490 -10.796 1.00 83.56 97 CYS A N 1
ATOM 801 C CA . CYS A 1 97 ? -4.537 -3.133 -10.571 1.00 83.56 97 CYS A CA 1
ATOM 802 C C . CYS A 1 97 ? -5.436 -3.929 -11.535 1.00 83.56 97 CYS A C 1
ATOM 804 O O . CYS A 1 97 ? -5.039 -4.301 -12.631 1.00 83.56 97 CYS A O 1
ATOM 806 N N . GLN A 1 98 ? -6.642 -4.275 -11.095 1.00 82.81 98 GLN A N 1
ATOM 807 C CA . GLN A 1 98 ? -7.620 -4.969 -11.930 1.00 82.81 98 GLN A CA 1
ATOM 808 C C . GLN A 1 98 ? -8.862 -4.083 -12.075 1.00 82.81 98 GLN A C 1
ATOM 810 O O . GLN A 1 98 ? -9.241 -3.395 -11.115 1.00 82.81 98 GLN A O 1
ATOM 815 N N . PRO A 1 99 ? -9.479 -4.032 -13.269 1.00 76.75 99 PRO A N 1
ATOM 816 C CA . PRO A 1 99 ? -10.739 -3.332 -13.457 1.00 76.75 99 PRO A CA 1
ATOM 817 C C . PRO A 1 99 ? -11.864 -4.066 -12.722 1.00 76.75 99 PRO A C 1
ATOM 819 O O . PRO A 1 99 ? -11.848 -5.284 -12.604 1.00 76.75 99 PRO A O 1
ATOM 822 N N . GLY A 1 100 ? -12.872 -3.323 -12.264 1.00 77.88 100 GLY A N 1
ATOM 823 C CA . GLY A 1 100 ? -14.018 -3.925 -11.587 1.00 77.88 100 GLY A CA 1
ATOM 824 C C . GLY A 1 100 ? -14.850 -4.830 -12.516 1.00 77.88 100 GLY A C 1
ATOM 825 O O . GLY A 1 100 ? -15.019 -4.489 -13.691 1.00 77.88 100 GLY A O 1
ATOM 826 N N . PRO A 1 101 ? -15.469 -5.904 -11.985 1.00 81.56 101 PRO A N 1
ATOM 827 C CA . PRO A 1 101 ? -15.596 -6.241 -10.559 1.00 81.56 101 PRO A CA 1
ATOM 828 C C . PRO A 1 101 ? -14.360 -6.900 -9.923 1.00 81.56 101 PRO A C 1
ATOM 830 O O . PRO A 1 101 ? -14.320 -7.042 -8.696 1.00 81.56 101 PRO A O 1
ATOM 833 N N . GLU A 1 102 ? -13.375 -7.289 -10.727 1.00 84.62 102 GLU A N 1
ATOM 834 C CA . GLU A 1 102 ? -12.117 -7.857 -10.265 1.00 84.62 102 GLU A CA 1
ATOM 835 C C . GLU A 1 102 ? -11.263 -6.817 -9.518 1.00 84.62 102 GLU A C 1
ATOM 837 O O . GLU A 1 102 ? -11.320 -5.610 -9.742 1.00 84.62 102 GLU A O 1
ATOM 842 N N . GLY A 1 103 ? -10.486 -7.298 -8.563 1.00 84.06 103 GLY A N 1
ATOM 843 C CA . GLY A 1 103 ? -9.597 -6.531 -7.708 1.00 84.06 103 GLY A CA 1
ATOM 844 C C . GLY A 1 103 ? -8.247 -7.226 -7.586 1.00 84.06 103 GLY A C 1
ATOM 845 O O . GLY A 1 103 ? -7.994 -8.276 -8.182 1.00 84.06 103 GLY A O 1
ATOM 846 N N . SER A 1 104 ? -7.382 -6.631 -6.782 1.00 86.06 104 SER A N 1
ATOM 847 C CA . SER A 1 104 ? -5.968 -6.979 -6.686 1.00 86.06 104 SER A CA 1
ATOM 848 C C . SER A 1 104 ? -5.530 -7.130 -5.232 1.00 86.06 104 SER A C 1
ATOM 850 O O . SER A 1 104 ? -6.304 -6.948 -4.291 1.00 86.06 104 SER A O 1
ATOM 852 N N . LEU A 1 105 ? -4.245 -7.417 -5.013 1.00 86.12 105 LEU A N 1
ATOM 853 C CA . LEU A 1 105 ? -3.691 -7.576 -3.663 1.00 86.12 105 LEU A CA 1
ATOM 854 C C . LEU A 1 105 ? -3.881 -6.338 -2.769 1.00 86.12 105 LEU A C 1
ATOM 856 O O . LEU A 1 105 ? -4.011 -6.471 -1.554 1.00 86.12 105 LEU A O 1
ATOM 860 N N . VAL A 1 106 ? -3.947 -5.136 -3.349 1.00 89.31 106 VAL A N 1
ATOM 861 C CA . VAL A 1 106 ? -4.220 -3.900 -2.608 1.00 89.31 106 VAL A CA 1
ATOM 862 C C . VAL A 1 106 ? -5.633 -3.921 -2.021 1.00 89.31 106 VAL A C 1
ATOM 864 O O . VAL A 1 106 ? -5.814 -3.523 -0.873 1.00 89.31 106 VAL A O 1
ATOM 867 N N . ASP A 1 107 ? -6.621 -4.471 -2.733 1.00 89.25 107 ASP A N 1
ATOM 868 C CA . ASP A 1 107 ? -8.004 -4.613 -2.259 1.00 89.25 107 ASP A CA 1
ATOM 869 C C . ASP A 1 107 ? -8.118 -5.629 -1.113 1.00 89.25 107 ASP A C 1
ATOM 871 O O . ASP A 1 107 ? -8.853 -5.408 -0.142 1.00 89.25 107 ASP A O 1
ATOM 875 N N . VAL A 1 108 ? -7.333 -6.709 -1.182 1.00 84.50 108 VAL A N 1
ATOM 876 C CA . VAL A 1 108 ? -7.223 -7.704 -0.104 1.00 84.50 108 VAL A CA 1
ATOM 877 C C . VAL A 1 108 ? -6.670 -7.064 1.153 1.00 84.50 108 VAL A C 1
ATOM 879 O O . VAL A 1 108 ? -7.302 -7.136 2.203 1.00 84.50 108 VAL A O 1
ATOM 882 N N . VAL A 1 109 ? -5.519 -6.396 1.041 1.00 85.94 109 VAL A N 1
ATOM 883 C CA . VAL A 1 109 ? -4.860 -5.729 2.168 1.00 85.94 109 VAL A CA 1
ATOM 884 C C . VAL A 1 109 ? -5.770 -4.666 2.774 1.00 85.94 109 VAL A C 1
ATOM 886 O O . VAL A 1 109 ? -5.866 -4.567 3.995 1.00 85.94 109 VAL A O 1
ATOM 889 N N . THR A 1 110 ? -6.499 -3.932 1.933 1.00 89.44 110 THR A N 1
ATOM 890 C CA . THR A 1 110 ? -7.471 -2.929 2.384 1.00 89.44 110 THR A CA 1
ATOM 891 C C . THR A 1 110 ? -8.533 -3.535 3.283 1.00 89.44 110 THR A C 1
ATOM 893 O O . THR A 1 110 ? -8.825 -2.991 4.345 1.00 89.44 110 THR A O 1
ATOM 896 N N . THR A 1 111 ? -9.079 -4.679 2.875 1.00 86.50 111 THR A N 1
ATOM 897 C CA . THR A 1 111 ? -10.110 -5.395 3.628 1.00 86.50 111 THR A CA 1
ATOM 898 C C . THR A 1 111 ? -9.541 -6.058 4.883 1.00 86.50 111 THR A C 1
ATOM 900 O O . THR A 1 111 ? -10.130 -5.952 5.953 1.00 86.50 111 THR A O 1
ATOM 903 N N . ALA A 1 112 ? -8.393 -6.726 4.765 1.00 82.06 112 ALA A N 1
ATOM 904 C CA . ALA A 1 112 ? -7.778 -7.506 5.836 1.00 82.06 112 ALA A CA 1
ATOM 905 C C . ALA A 1 112 ? -7.268 -6.640 6.997 1.00 82.06 112 ALA A C 1
ATOM 907 O O . ALA A 1 112 ? -7.382 -7.033 8.155 1.00 82.06 112 ALA A O 1
ATOM 908 N N . LEU A 1 113 ? -6.705 -5.468 6.687 1.00 83.06 113 LEU A N 1
ATOM 909 C CA . LEU A 1 113 ? -6.081 -4.577 7.669 1.00 83.06 113 LEU A CA 1
ATOM 910 C C . LEU A 1 113 ? -6.914 -3.339 8.012 1.00 83.06 113 LEU A C 1
ATOM 912 O O . LEU A 1 113 ? -6.444 -2.501 8.783 1.00 83.06 113 LEU A O 1
ATOM 916 N N . ASP A 1 114 ? -8.122 -3.199 7.459 1.00 89.06 114 ASP A N 1
ATOM 917 C CA . ASP A 1 114 ? -8.922 -1.972 7.581 1.00 89.06 114 ASP A CA 1
ATOM 918 C C . ASP A 1 114 ? -8.071 -0.735 7.235 1.00 89.06 114 ASP A C 1
ATOM 920 O O . ASP A 1 114 ? -7.720 0.095 8.082 1.00 89.06 114 ASP A O 1
ATOM 924 N N . VAL A 1 115 ? -7.618 -0.673 5.979 1.00 93.12 115 VAL A N 1
ATOM 925 C CA . VAL A 1 115 ? -6.701 0.380 5.530 1.00 93.12 115 VAL A CA 1
ATOM 926 C C . VAL A 1 115 ? -7.479 1.607 5.084 1.00 93.12 115 VAL A C 1
ATOM 928 O O . VAL A 1 115 ? -8.318 1.551 4.187 1.00 93.12 115 VAL A O 1
ATOM 931 N N . ARG A 1 116 ? -7.117 2.759 5.646 1.00 97.12 116 ARG A N 1
ATOM 932 C CA . ARG A 1 116 ? -7.509 4.065 5.122 1.00 97.12 116 ARG A CA 1
ATOM 933 C C . ARG A 1 116 ? -6.403 4.611 4.226 1.00 97.12 116 ARG A C 1
ATOM 935 O O . ARG A 1 116 ? -5.379 5.069 4.734 1.00 97.12 116 ARG A O 1
ATOM 942 N N . TRP A 1 117 ? -6.635 4.579 2.920 1.00 97.12 117 TRP A N 1
ATOM 943 C CA . TRP A 1 117 ? -5.722 5.126 1.919 1.00 97.12 117 TRP A CA 1
ATOM 944 C C . TRP A 1 117 ? -5.740 6.652 1.872 1.0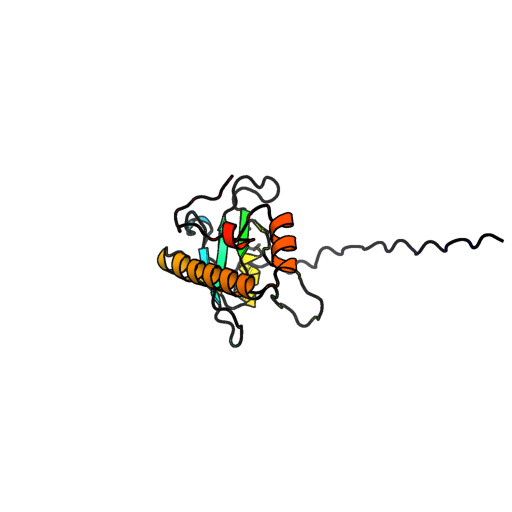0 97.12 117 TRP A C 1
ATOM 946 O O . TRP A 1 117 ? -6.766 7.287 2.125 1.00 97.12 117 TRP A O 1
ATOM 956 N N . ASP A 1 118 ? -4.584 7.221 1.549 1.00 97.44 118 ASP A N 1
ATOM 957 C CA . ASP A 1 118 ? -4.343 8.652 1.451 1.00 97.44 118 ASP A CA 1
ATOM 958 C C . ASP A 1 118 ? -3.272 8.912 0.378 1.00 97.44 118 ASP A C 1
ATOM 960 O O . ASP A 1 118 ? -2.134 8.444 0.475 1.00 97.44 118 ASP A O 1
ATOM 964 N N . ALA A 1 119 ? -3.665 9.633 -0.673 1.00 96.12 119 ALA A N 1
ATOM 965 C CA . ALA A 1 119 ? -2.800 10.010 -1.789 1.00 96.12 119 ALA A CA 1
ATOM 966 C C . ALA A 1 119 ? -2.172 11.406 -1.605 1.00 96.12 119 ALA A C 1
ATOM 968 O O . ALA A 1 119 ? -1.689 12.001 -2.565 1.00 96.12 119 ALA A O 1
ATOM 969 N N . SER A 1 120 ? -2.183 11.963 -0.389 1.00 97.31 120 SER A N 1
ATOM 970 C CA . SER A 1 120 ? -1.484 13.215 -0.096 1.00 97.31 120 SER A CA 1
ATOM 971 C C . SER A 1 120 ? 0.034 13.005 0.036 1.00 97.31 120 SER A C 1
ATOM 973 O O . SER A 1 120 ? 0.483 11.989 0.585 1.00 97.31 120 SER A O 1
ATOM 975 N N . PRO A 1 121 ? 0.857 13.969 -0.423 1.00 97.50 121 PRO A N 1
ATOM 976 C CA . PRO A 1 121 ? 2.305 13.945 -0.208 1.00 97.50 121 PRO A CA 1
ATOM 977 C C . PRO A 1 121 ? 2.691 13.806 1.271 1.00 97.50 121 PRO A C 1
ATOM 979 O O . PRO A 1 121 ? 3.662 13.126 1.602 1.00 97.50 121 PRO A O 1
ATOM 982 N N . GLU A 1 122 ? 1.917 14.414 2.170 1.00 97.88 122 GLU A N 1
ATOM 983 C CA . GLU A 1 122 ? 2.139 14.372 3.613 1.00 97.88 122 GLU A CA 1
ATOM 984 C C . GLU A 1 122 ? 1.981 12.953 4.172 1.00 97.88 122 GLU A C 1
ATOM 986 O O . GLU A 1 122 ? 2.822 12.507 4.957 1.00 97.88 122 GLU A O 1
ATOM 991 N N . ALA A 1 123 ? 0.948 12.220 3.741 1.00 96.88 123 ALA A N 1
ATOM 992 C CA . ALA A 1 123 ? 0.738 10.836 4.156 1.00 96.88 123 ALA A CA 1
ATOM 993 C C . ALA A 1 123 ? 1.840 9.903 3.636 1.00 96.88 123 ALA A C 1
ATOM 995 O O . ALA A 1 123 ? 2.293 9.016 4.368 1.00 96.88 123 ALA A O 1
ATOM 996 N N . TRP A 1 124 ? 2.307 10.125 2.401 1.00 96.12 124 TRP A N 1
ATOM 997 C CA . TRP A 1 124 ? 3.443 9.393 1.841 1.00 96.12 124 TRP A CA 1
ATOM 998 C C . TRP A 1 124 ? 4.708 9.590 2.676 1.00 96.12 124 TRP A C 1
ATOM 1000 O O . TRP A 1 124 ? 5.335 8.612 3.086 1.00 96.12 124 TRP A O 1
ATOM 1010 N N . GLU A 1 125 ? 5.065 10.841 2.974 1.00 96.31 125 GLU A N 1
ATOM 1011 C CA . GLU A 1 125 ? 6.265 11.159 3.751 1.00 96.31 125 GLU A CA 1
ATOM 1012 C C . GLU A 1 125 ? 6.189 10.624 5.185 1.00 96.31 125 GLU A C 1
ATOM 1014 O O . GLU A 1 125 ? 7.175 10.102 5.712 1.00 96.31 125 GLU A O 1
ATOM 1019 N N . GLU A 1 126 ? 5.018 10.688 5.821 1.00 96.31 126 GLU A N 1
ATOM 1020 C CA . GLU A 1 126 ? 4.819 10.132 7.158 1.00 96.31 126 GLU A CA 1
ATOM 1021 C C . GLU A 1 126 ? 5.025 8.610 7.181 1.00 96.31 126 GLU A C 1
ATOM 1023 O O . GLU A 1 126 ? 5.780 8.099 8.023 1.00 96.31 126 GLU A O 1
ATOM 1028 N N . ALA A 1 127 ? 4.398 7.895 6.240 1.00 92.31 127 ALA A N 1
ATOM 1029 C CA . ALA A 1 127 ? 4.531 6.449 6.109 1.00 92.31 127 ALA A CA 1
ATOM 1030 C C . ALA A 1 127 ? 5.979 6.059 5.780 1.00 92.31 127 ALA A C 1
ATOM 1032 O O . ALA A 1 127 ? 6.578 5.250 6.497 1.00 92.31 127 ALA A O 1
ATOM 1033 N N . ARG A 1 128 ? 6.589 6.704 4.777 1.00 90.56 128 ARG A N 1
ATOM 1034 C CA . ARG A 1 128 ? 7.993 6.507 4.394 1.00 90.56 128 ARG A CA 1
ATOM 1035 C C . ARG A 1 128 ? 8.922 6.683 5.589 1.00 90.56 128 ARG A C 1
ATOM 1037 O O . ARG A 1 128 ? 9.740 5.809 5.876 1.00 90.56 128 ARG A O 1
ATOM 1044 N N . ALA A 1 129 ? 8.797 7.796 6.310 1.00 91.25 129 ALA A N 1
ATOM 1045 C CA . ALA A 1 129 ? 9.657 8.087 7.448 1.00 91.25 129 ALA A CA 1
ATOM 1046 C C . ALA A 1 129 ? 9.508 7.031 8.554 1.00 91.25 129 ALA A C 1
ATOM 1048 O O . ALA A 1 129 ? 10.483 6.698 9.232 1.00 91.25 129 ALA A O 1
ATOM 1049 N N . TRP A 1 130 ? 8.305 6.484 8.748 1.00 88.88 130 TRP A N 1
ATOM 1050 C CA . TRP A 1 130 ? 8.096 5.364 9.658 1.00 88.88 130 TRP A CA 1
ATOM 1051 C C . TRP A 1 130 ? 8.816 4.093 9.184 1.00 88.88 130 TRP A C 1
ATOM 1053 O O . TRP A 1 130 ? 9.552 3.504 9.980 1.00 88.88 130 TRP A O 1
ATOM 1063 N N . PHE A 1 131 ? 8.685 3.717 7.907 1.00 82.00 131 PHE A N 1
ATOM 1064 C CA . PHE A 1 131 ? 9.343 2.533 7.338 1.00 82.00 131 PHE A CA 1
ATOM 1065 C C . PHE A 1 131 ? 10.868 2.620 7.407 1.00 82.00 131 PHE A C 1
ATOM 1067 O O . PHE A 1 131 ? 11.517 1.663 7.828 1.00 82.00 131 PHE A O 1
ATOM 1074 N N . VAL A 1 132 ? 11.446 3.779 7.075 1.00 82.25 132 VAL A N 1
ATOM 1075 C CA . VAL A 1 132 ? 12.894 4.016 7.184 1.00 82.25 132 VAL A CA 1
ATOM 1076 C C . VAL A 1 132 ? 13.358 3.840 8.630 1.00 82.25 132 VAL A C 1
ATOM 1078 O O . VAL A 1 132 ? 14.268 3.056 8.890 1.00 82.25 132 VAL A O 1
ATOM 1081 N N . ARG A 1 133 ? 12.672 4.467 9.597 1.00 82.38 133 ARG A N 1
ATOM 1082 C CA . ARG A 1 133 ? 13.014 4.315 11.022 1.00 82.38 133 ARG A CA 1
ATOM 1083 C C . ARG A 1 133 ? 12.901 2.871 11.511 1.00 82.38 133 ARG A C 1
ATOM 1085 O O . ARG A 1 133 ? 13.702 2.455 12.345 1.00 82.38 133 ARG A O 1
ATOM 1092 N N . GLN A 1 134 ? 11.903 2.117 11.052 1.00 78.06 134 GLN A N 1
ATOM 1093 C CA . GLN A 1 134 ? 11.762 0.704 11.418 1.00 78.06 134 GLN A CA 1
ATOM 1094 C C . GLN A 1 134 ? 12.854 -0.157 10.795 1.00 78.06 134 GLN A C 1
ATOM 1096 O O . GLN A 1 134 ? 13.435 -0.986 11.490 1.00 78.06 134 GLN A O 1
ATOM 1101 N N . SER A 1 135 ? 13.181 0.077 9.525 1.00 75.00 135 SER A N 1
ATOM 1102 C CA . SER A 1 135 ? 14.285 -0.599 8.844 1.00 75.00 135 SER A CA 1
ATOM 1103 C C . SER A 1 135 ? 15.608 -0.372 9.565 1.00 75.00 135 SER A C 1
ATOM 1105 O O . SER A 1 135 ? 16.329 -1.331 9.837 1.00 75.00 135 SER A O 1
ATOM 1107 N N . ASP A 1 136 ? 15.903 0.876 9.936 1.00 76.12 136 ASP A N 1
ATOM 1108 C CA . ASP A 1 136 ? 17.124 1.229 10.660 1.00 76.12 136 ASP A CA 1
ATOM 1109 C C . ASP A 1 136 ? 17.184 0.530 12.027 1.00 76.12 136 ASP A C 1
ATOM 1111 O O . ASP A 1 136 ? 18.186 -0.106 12.356 1.00 76.12 136 ASP A O 1
ATOM 1115 N N . ARG A 1 137 ? 16.082 0.541 12.792 1.00 73.38 137 ARG A N 1
ATOM 1116 C CA . ARG A 1 137 ? 15.992 -0.175 14.079 1.00 73.38 137 ARG A CA 1
ATOM 1117 C C . ARG A 1 137 ? 16.176 -1.683 13.929 1.00 73.38 137 ARG A C 1
ATOM 1119 O O . ARG A 1 137 ? 16.848 -2.303 14.752 1.00 73.38 137 ARG A O 1
ATOM 1126 N N . SER A 1 138 ? 15.575 -2.286 12.907 1.00 71.31 138 SER A N 1
ATOM 1127 C CA . SER A 1 138 ? 15.728 -3.714 12.621 1.00 71.31 138 SER A CA 1
ATOM 1128 C C . SER A 1 138 ? 17.172 -4.043 12.251 1.00 71.31 138 SER A C 1
ATOM 1130 O O . SER A 1 138 ? 17.745 -4.985 12.794 1.00 71.31 138 SER A O 1
ATOM 1132 N N . TRP A 1 139 ? 17.808 -3.216 11.420 1.00 69.69 139 TRP A N 1
ATOM 1133 C CA . TRP A 1 139 ? 19.216 -3.355 11.054 1.00 69.69 139 TRP A CA 1
ATOM 1134 C C . TRP A 1 139 ? 20.158 -3.241 12.262 1.00 69.69 139 TRP A C 1
ATOM 1136 O O . TRP A 1 139 ? 21.117 -4.012 12.394 1.00 69.69 139 TRP A O 1
ATOM 1146 N N . GLU A 1 140 ? 19.878 -2.315 13.180 1.00 75.62 140 GLU A N 1
ATOM 1147 C CA . GLU A 1 140 ? 20.624 -2.138 14.430 1.00 75.62 140 GLU A CA 1
ATOM 1148 C C . GLU A 1 140 ? 20.540 -3.356 15.361 1.00 75.62 140 GLU A C 1
ATOM 1150 O O . GLU A 1 140 ? 21.501 -3.632 16.081 1.00 75.62 140 GLU A O 1
ATOM 1155 N N . ARG A 1 141 ? 19.452 -4.133 15.303 1.00 73.38 141 ARG A N 1
ATOM 1156 C CA . ARG A 1 141 ? 19.282 -5.366 16.091 1.00 73.38 141 ARG A CA 1
ATOM 1157 C C . ARG A 1 141 ? 20.026 -6.573 15.520 1.00 73.38 141 ARG A C 1
ATOM 1159 O O . ARG A 1 141 ? 20.306 -7.502 16.271 1.00 73.38 141 ARG A O 1
ATOM 1166 N N . LEU A 1 142 ? 20.370 -6.557 14.231 1.00 71.56 142 LEU A N 1
ATOM 1167 C CA . LEU A 1 142 ? 21.111 -7.649 13.598 1.00 71.56 142 LEU A CA 1
ATOM 1168 C C . LEU A 1 142 ? 22.550 -7.735 14.120 1.00 71.56 142 LEU A C 1
ATOM 1170 O O . LEU A 1 142 ? 23.251 -6.729 14.275 1.00 71.56 142 LEU A O 1
ATOM 1174 N N . THR A 1 143 ? 23.029 -8.959 14.310 1.00 77.75 143 THR A N 1
ATOM 1175 C CA . THR A 1 143 ? 24.432 -9.257 14.590 1.00 77.75 143 THR A CA 1
ATOM 1176 C C . THR A 1 143 ? 25.322 -8.910 13.394 1.00 77.75 143 THR A C 1
ATOM 1178 O O . THR A 1 143 ? 24.883 -8.780 12.249 1.00 77.75 143 THR A O 1
ATOM 1181 N N . ARG A 1 144 ? 26.634 -8.797 13.633 1.00 75.12 144 ARG A N 1
ATOM 1182 C CA . ARG A 1 144 ? 27.618 -8.532 12.569 1.00 75.12 144 ARG A CA 1
ATOM 1183 C C . ARG A 1 144 ? 27.553 -9.566 11.434 1.00 75.12 144 ARG A C 1
ATOM 1185 O O . ARG A 1 144 ? 27.709 -9.186 10.277 1.00 75.12 144 ARG A O 1
ATOM 1192 N N . TRP A 1 145 ? 27.326 -10.840 11.756 1.00 69.62 145 TRP A N 1
ATOM 1193 C CA . TRP A 1 145 ? 27.246 -11.921 10.768 1.00 69.62 145 TRP A CA 1
ATOM 1194 C C . TRP A 1 145 ? 25.964 -11.869 9.937 1.00 69.62 145 TRP A C 1
ATOM 1196 O O . TRP A 1 145 ? 26.023 -12.039 8.719 1.00 69.62 145 TRP A O 1
ATOM 1206 N N . GLU A 1 146 ? 24.829 -11.551 10.557 1.00 68.19 146 GLU A N 1
ATOM 1207 C CA . GLU A 1 146 ? 23.563 -11.350 9.845 1.00 68.19 146 GLU A CA 1
ATOM 1208 C C . GLU A 1 146 ? 23.655 -10.150 8.899 1.00 68.19 146 GLU A C 1
ATOM 1210 O O . GLU A 1 146 ? 23.299 -10.261 7.731 1.00 68.19 146 GLU A O 1
ATOM 1215 N N . ARG A 1 147 ? 24.247 -9.033 9.342 1.00 67.44 147 ARG A N 1
ATOM 1216 C CA . ARG A 1 147 ? 24.461 -7.855 8.481 1.00 67.44 147 ARG A CA 1
ATOM 1217 C C . ARG A 1 147 ? 25.338 -8.152 7.266 1.00 67.44 147 ARG A C 1
ATOM 1219 O O . ARG A 1 147 ? 25.050 -7.663 6.177 1.00 67.44 147 ARG A O 1
ATOM 1226 N N . LEU A 1 148 ? 26.407 -8.933 7.441 1.00 64.69 148 LEU A N 1
ATOM 1227 C CA . LEU A 1 148 ? 27.286 -9.344 6.339 1.00 64.69 148 LEU A CA 1
ATOM 1228 C C . LEU A 1 148 ? 26.566 -10.270 5.351 1.00 64.69 148 LEU A C 1
ATOM 1230 O O . LEU A 1 148 ? 26.775 -10.143 4.148 1.00 64.69 148 LEU A O 1
ATOM 1234 N N . SER A 1 149 ? 25.698 -11.149 5.855 1.00 59.47 149 SER A N 1
ATOM 1235 C CA . SER A 1 149 ? 24.911 -12.079 5.037 1.00 59.47 149 SER A CA 1
ATOM 1236 C C . SER A 1 149 ? 23.792 -11.367 4.268 1.00 59.47 149 SER A C 1
ATOM 1238 O O . SER A 1 149 ? 23.595 -11.625 3.087 1.00 59.47 149 SER A O 1
ATOM 1240 N N . PHE A 1 150 ? 23.097 -10.411 4.891 1.00 58.31 150 PHE A N 1
ATOM 1241 C CA . PHE A 1 150 ? 22.090 -9.595 4.205 1.00 58.31 150 PHE A CA 1
ATOM 1242 C C . PHE A 1 150 ? 22.718 -8.647 3.178 1.00 58.31 150 PHE A C 1
ATOM 1244 O O . PHE A 1 150 ? 22.216 -8.535 2.064 1.00 58.31 150 PHE A O 1
ATOM 1251 N N . GLY A 1 151 ? 23.838 -8.002 3.521 1.00 53.38 151 GLY A N 1
ATOM 1252 C CA . GLY A 1 151 ? 24.523 -7.068 2.625 1.00 53.38 151 GLY A CA 1
ATOM 1253 C C . GLY A 1 151 ? 25.131 -7.716 1.376 1.00 53.38 151 GLY A C 1
ATOM 1254 O O . GLY A 1 151 ? 25.296 -7.023 0.374 1.00 53.38 151 GLY A O 1
ATOM 1255 N N . SER A 1 152 ? 25.453 -9.016 1.411 1.00 49.62 152 SER A N 1
ATOM 1256 C CA . SER A 1 152 ? 25.949 -9.752 0.239 1.00 49.62 152 SER A CA 1
ATOM 1257 C C . SER A 1 152 ? 24.830 -10.201 -0.706 1.00 49.62 152 SER A C 1
ATOM 1259 O O . SER A 1 152 ? 25.061 -10.271 -1.909 1.00 49.62 152 SER A O 1
ATOM 1261 N N . ILE A 1 153 ? 23.622 -10.450 -0.187 1.00 47.84 153 ILE A N 1
ATOM 1262 C CA . ILE A 1 153 ? 22.450 -10.867 -0.975 1.00 47.84 153 ILE A CA 1
ATOM 1263 C C . ILE A 1 153 ? 21.740 -9.660 -1.608 1.00 47.84 153 ILE A C 1
ATOM 1265 O O . ILE A 1 153 ? 21.290 -9.741 -2.746 1.00 47.84 153 ILE A O 1
ATOM 1269 N N . SER A 1 154 ? 21.650 -8.523 -0.911 1.00 49.22 154 SER A N 1
ATOM 1270 C CA . SER A 1 154 ? 20.855 -7.371 -1.366 1.00 49.22 154 SER A CA 1
ATOM 1271 C C . SER A 1 154 ? 21.587 -6.395 -2.296 1.00 49.22 154 SER A C 1
ATOM 1273 O O . SER A 1 154 ? 20.998 -5.391 -2.692 1.00 49.22 154 SER A O 1
ATOM 1275 N N . GLY A 1 155 ? 22.878 -6.599 -2.586 1.00 41.41 155 GLY A N 1
ATOM 1276 C CA . GLY A 1 155 ? 23.679 -5.723 -3.462 1.00 41.41 155 GLY A CA 1
ATOM 1277 C C . GLY A 1 155 ? 23.851 -4.264 -2.991 1.00 41.41 155 GLY A C 1
ATOM 1278 O O . GLY A 1 155 ? 24.563 -3.489 -3.626 1.00 41.41 155 GLY A O 1
ATOM 1279 N N . ARG A 1 156 ? 23.245 -3.867 -1.864 1.00 44.97 156 ARG A N 1
ATOM 1280 C CA . ARG A 1 156 ? 23.345 -2.535 -1.248 1.00 44.97 156 ARG A CA 1
ATOM 1281 C C . ARG A 1 156 ? 23.635 -2.657 0.243 1.00 44.97 156 ARG A C 1
ATOM 1283 O O . ARG A 1 156 ? 22.842 -3.213 1.001 1.00 44.97 156 ARG A O 1
ATOM 1290 N N . GLN A 1 157 ? 24.733 -2.033 0.673 1.00 46.16 157 GLN A N 1
ATOM 1291 C CA . GLN A 1 157 ? 24.967 -1.711 2.077 1.00 46.16 157 GLN A CA 1
ATOM 1292 C C . GLN A 1 157 ? 23.839 -0.782 2.577 1.00 46.16 157 GLN A C 1
ATOM 1294 O O . GLN A 1 157 ? 23.608 0.271 1.991 1.00 46.16 157 GLN A O 1
ATOM 1299 N N . ARG A 1 158 ? 23.178 -1.161 3.682 1.00 47.16 158 ARG A N 1
ATOM 1300 C CA . ARG A 1 158 ? 22.266 -0.375 4.552 1.00 47.16 158 ARG A CA 1
ATOM 1301 C C . ARG A 1 158 ? 20.741 -0.412 4.349 1.00 47.16 158 ARG A C 1
ATOM 1303 O O . ARG A 1 158 ? 20.080 -0.369 5.375 1.00 47.16 158 ARG A O 1
ATOM 1310 N N . LYS A 1 159 ? 20.153 -0.465 3.142 1.00 51.25 159 LYS A N 1
ATOM 1311 C CA . LYS A 1 159 ? 18.714 -0.091 2.984 1.00 51.25 159 LYS A CA 1
ATOM 1312 C C . LYS A 1 159 ? 17.696 -1.164 2.554 1.00 51.25 159 LYS A C 1
ATOM 1314 O O . LYS A 1 159 ? 16.515 -0.842 2.496 1.00 51.25 159 LYS A O 1
ATOM 1319 N N . GLY A 1 160 ? 18.101 -2.415 2.307 1.00 57.91 160 GLY A N 1
ATOM 1320 C CA . GLY A 1 160 ? 17.167 -3.538 2.073 1.00 57.91 160 GLY A CA 1
ATOM 1321 C C . GLY A 1 160 ? 16.014 -3.248 1.090 1.00 57.91 160 GLY A C 1
ATOM 1322 O O . GLY A 1 160 ? 16.162 -2.449 0.166 1.00 57.91 160 GLY A O 1
ATOM 1323 N N . SER A 1 161 ? 14.859 -3.885 1.308 1.00 60.66 161 SER A N 1
ATOM 1324 C CA . SER A 1 161 ? 13.597 -3.667 0.573 1.00 60.66 161 SER A CA 1
ATOM 1325 C C . SER A 1 161 ? 13.040 -2.244 0.702 1.00 60.66 161 SER A C 1
ATOM 1327 O O . SER A 1 161 ? 12.435 -1.725 -0.234 1.00 60.66 161 SER A O 1
ATOM 1329 N N . VAL A 1 162 ? 13.300 -1.580 1.832 1.00 71.31 162 VAL A N 1
ATOM 1330 C CA . VAL A 1 162 ? 12.859 -0.201 2.108 1.00 71.31 162 VAL A CA 1
ATOM 1331 C C . VAL A 1 162 ? 13.450 0.800 1.120 1.00 71.31 162 VAL A C 1
ATOM 1333 O O . VAL A 1 162 ? 12.819 1.811 0.836 1.00 71.31 162 VAL A O 1
ATOM 1336 N N . ALA A 1 163 ? 14.600 0.503 0.510 1.00 75.50 163 ALA A N 1
ATOM 1337 C CA . ALA A 1 163 ? 15.184 1.343 -0.534 1.00 75.50 163 ALA A CA 1
ATOM 1338 C C . ALA A 1 163 ? 14.245 1.576 -1.730 1.00 75.50 163 ALA A C 1
ATOM 1340 O O . ALA A 1 163 ? 14.374 2.598 -2.398 1.00 75.50 163 ALA A O 1
ATOM 1341 N N . PHE A 1 164 ? 13.320 0.648 -2.008 1.00 78.69 164 PHE A N 1
ATOM 1342 C CA . PHE A 1 164 ? 12.317 0.840 -3.053 1.00 78.69 164 PHE A CA 1
ATOM 1343 C C . PHE A 1 164 ? 11.253 1.866 -2.649 1.00 78.69 164 PHE A C 1
ATOM 1345 O O . PHE A 1 164 ? 10.697 2.506 -3.520 1.00 78.69 164 PHE A O 1
ATOM 1352 N N . PHE A 1 165 ? 10.980 2.071 -1.363 1.00 84.94 165 PHE A N 1
ATOM 1353 C CA . PHE A 1 165 ? 9.956 3.012 -0.884 1.00 84.94 165 PHE A CA 1
ATOM 1354 C C . PHE A 1 165 ? 10.555 4.303 -0.303 1.00 84.94 165 PHE A C 1
ATOM 1356 O O . PHE A 1 165 ? 9.836 5.258 -0.026 1.00 84.94 165 PHE A O 1
ATOM 1363 N N . ASP A 1 166 ? 11.878 4.357 -0.135 1.00 87.62 166 ASP A N 1
ATOM 1364 C CA . ASP A 1 166 ? 12.620 5.517 0.356 1.00 87.62 166 ASP A CA 1
ATOM 1365 C C . ASP A 1 166 ? 12.883 6.546 -0.758 1.00 87.62 166 ASP A C 1
ATOM 1367 O O . ASP A 1 166 ? 14.028 6.817 -1.121 1.00 87.62 166 ASP A O 1
ATOM 1371 N N . VAL A 1 167 ? 11.794 7.086 -1.304 1.00 89.19 167 VAL A N 1
ATOM 1372 C CA . VAL A 1 167 ? 11.766 8.089 -2.376 1.00 89.19 167 VAL A CA 1
ATOM 1373 C C . VAL A 1 167 ? 10.738 9.179 -2.063 1.00 89.19 167 VAL A C 1
ATOM 1375 O O . VAL A 1 167 ? 9.779 8.937 -1.322 1.00 89.19 167 VAL A O 1
ATOM 1378 N N . GLY A 1 168 ? 10.914 10.375 -2.623 1.00 91.81 168 GLY A N 1
ATOM 1379 C CA . GLY A 1 168 ? 9.922 11.446 -2.511 1.00 91.81 168 GLY A CA 1
ATOM 1380 C C . GLY A 1 168 ? 8.579 11.099 -3.185 1.00 91.81 168 GLY A C 1
ATOM 1381 O O . GLY A 1 168 ? 8.538 10.259 -4.083 1.00 91.81 168 GLY A O 1
ATOM 1382 N N . PRO A 1 169 ? 7.470 11.764 -2.811 1.00 92.88 169 PRO A N 1
ATOM 1383 C CA . PRO A 1 169 ? 6.117 11.460 -3.304 1.00 92.88 169 PRO A CA 1
ATOM 1384 C C . PRO A 1 169 ? 5.953 11.625 -4.823 1.00 92.88 169 PRO A C 1
ATOM 1386 O O . PRO A 1 169 ? 5.110 10.974 -5.437 1.00 92.88 169 PRO A O 1
ATOM 1389 N N . PHE A 1 170 ? 6.770 12.482 -5.435 1.00 93.06 170 PHE A N 1
ATOM 1390 C CA . PHE A 1 170 ? 6.752 12.755 -6.873 1.00 93.06 170 PHE A CA 1
ATOM 1391 C C . PHE A 1 170 ? 7.888 12.063 -7.637 1.00 93.06 170 PHE A C 1
ATOM 1393 O O . PHE A 1 170 ? 8.046 12.307 -8.830 1.00 93.06 170 PHE A O 1
ATOM 1400 N N . GLU A 1 171 ? 8.692 11.226 -6.975 1.00 86.50 171 GLU A N 1
ATOM 1401 C CA . GLU A 1 171 ? 9.698 10.427 -7.670 1.00 86.50 171 GLU A CA 1
ATOM 1402 C C . GLU A 1 171 ? 9.021 9.287 -8.426 1.00 86.50 171 GLU A C 1
ATOM 1404 O O . GLU A 1 171 ? 8.333 8.443 -7.845 1.00 86.50 171 GLU A O 1
ATOM 1409 N N . GLU A 1 172 ? 9.242 9.256 -9.735 1.00 78.38 172 GLU A N 1
ATOM 1410 C CA . GLU A 1 172 ? 8.728 8.197 -10.589 1.00 78.38 172 GLU A CA 1
A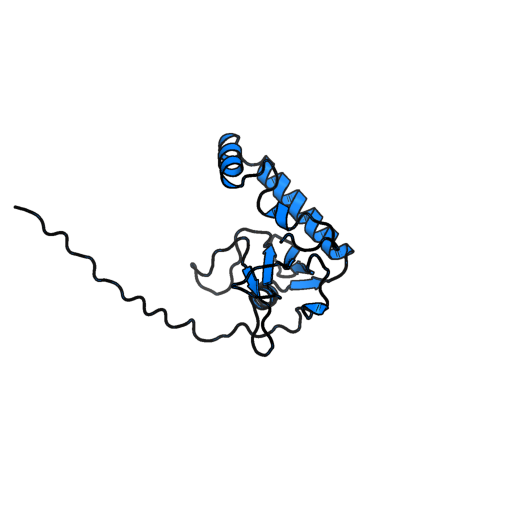TOM 1411 C C . GLU A 1 172 ? 9.361 6.836 -10.236 1.00 78.38 172 GLU A C 1
ATOM 1413 O O . GLU A 1 172 ? 10.443 6.764 -9.632 1.00 78.38 172 GLU A O 1
ATOM 1418 N N . PRO A 1 173 ? 8.687 5.721 -10.562 1.00 65.94 173 PRO A N 1
ATOM 1419 C CA . PRO A 1 173 ? 9.274 4.393 -10.450 1.00 65.94 173 PRO A CA 1
ATOM 1420 C C . PRO A 1 173 ? 10.584 4.316 -11.237 1.00 65.94 173 PRO A C 1
ATOM 1422 O O . PRO A 1 173 ? 10.684 4.846 -12.342 1.00 65.94 173 PRO A O 1
ATOM 1425 N N . PHE A 1 174 ? 11.590 3.642 -10.681 1.00 60.59 174 PHE A N 1
ATOM 1426 C CA . PHE A 1 174 ? 12.758 3.278 -11.481 1.00 60.59 174 PHE A CA 1
ATOM 1427 C C . PHE A 1 174 ? 12.308 2.263 -12.541 1.00 60.59 174 PHE A C 1
ATOM 1429 O O . PHE A 1 174 ? 11.573 1.336 -12.198 1.00 60.59 174 PHE A O 1
ATOM 1436 N N . ALA A 1 175 ? 12.720 2.475 -13.792 1.00 48.16 175 ALA A N 1
ATOM 1437 C CA . ALA A 1 175 ? 12.631 1.473 -14.853 1.00 48.16 175 ALA A CA 1
ATOM 1438 C C . ALA A 1 175 ? 13.603 0.309 -14.608 1.00 48.16 175 ALA A C 1
ATOM 1440 O O . ALA A 1 175 ? 14.624 0.527 -13.905 1.00 48.16 175 ALA A O 1
#

Organism: NCBI:txid28447